Protein AF-A0A9D4TI44-F1 (afdb_monomer)

Sequence (136 aa):
MLCGQCKRQESLISKSTAKQRYSLSDAELAPLGSLRKANPHKKDWQAMHLYLESQVARVSHRKYGGAEGLVQHQQARLDSSMDSKIRRREKEKQQEQRESERLRRIRQRIGEGGEEAVQQAAATAAELSDVEVEEI

Foldseek 3Di:
DDDPVRVVPFDKDWPVCLCVQLVDDPVLCVVFDWDWDQDPVDNPDGTITIGGPVVSQVSSCVVQVHPVSSVVVVVVVVVVVVVVVVVVVVVVVVVVVVVVVVVVVVVVVVVVVVVVVVVVVVVVVVVVVVVVVPPD

Organism: Chlorella vulgaris (NCBI:txid3077)

pLDDT: mean 88.12, std 12.69, range [41.88, 97.5]

Radius of gyration: 36.1 Å; Cα contacts (8 Å, |Δi|>4): 86; chains: 1; bounding box: 74×20×105 Å

Mean predicted aligned error: 9.77 Å

InterPro domains:
  IPR000465 XPA/RAD14 [PTHR10142] (2-110)
  IPR009061 Putative DNA-binding domain superfamily [SSF46955] (9-77)
  IPR022656 XPA, C-terminal [PF05181] (11-56)
  IPR037129 XPA domain superfamily [G3DSA:3.90.530.10] (1-77)

Structure (mmCIF, N/CA/C/O backbone):
data_AF-A0A9D4TI44-F1
#
_entry.id   AF-A0A9D4TI44-F1
#
loop_
_atom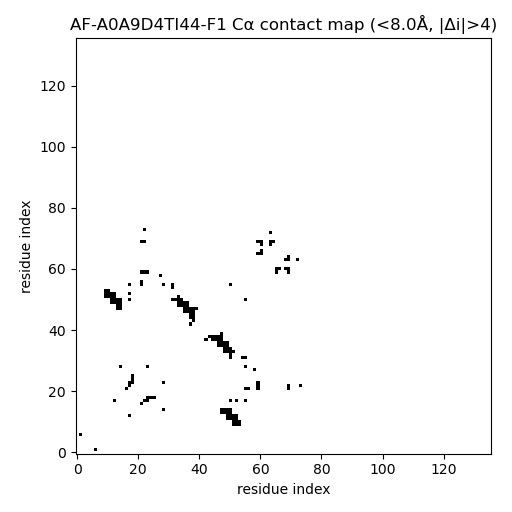_site.group_PDB
_atom_site.id
_atom_site.type_symbol
_atom_site.label_atom_id
_atom_site.label_alt_id
_atom_site.label_comp_id
_atom_site.label_asym_id
_atom_site.label_entity_id
_atom_site.label_seq_id
_atom_site.pdbx_PDB_ins_code
_atom_site.Cartn_x
_atom_site.Cartn_y
_atom_site.Cartn_z
_atom_site.occupancy
_atom_site.B_iso_or_equiv
_atom_site.auth_seq_id
_atom_site.auth_comp_id
_atom_site.auth_asym_id
_atom_site.auth_atom_id
_atom_site.pdbx_PDB_model_num
ATOM 1 N N . MET A 1 1 ? 19.914 -0.925 -27.336 1.00 59.56 1 MET A N 1
ATOM 2 C CA . MET A 1 1 ? 20.661 -0.801 -26.061 1.00 59.56 1 MET A CA 1
ATOM 3 C C . MET A 1 1 ? 20.834 0.674 -25.743 1.00 59.56 1 MET A C 1
ATOM 5 O O . MET A 1 1 ? 21.003 1.445 -26.675 1.00 59.56 1 MET A O 1
ATOM 9 N N . LEU A 1 2 ? 20.780 1.065 -24.467 1.00 68.19 2 LEU A N 1
ATOM 10 C CA . LEU A 1 2 ? 21.101 2.434 -24.049 1.00 68.19 2 LEU A CA 1
ATOM 11 C C . LEU A 1 2 ? 22.621 2.620 -23.981 1.00 68.19 2 LEU A C 1
ATOM 13 O O . LEU A 1 2 ? 23.335 1.719 -23.540 1.00 68.19 2 LEU A O 1
ATOM 17 N N . CYS A 1 3 ? 23.102 3.794 -24.382 1.00 85.75 3 CYS A N 1
ATOM 18 C CA . CYS A 1 3 ? 24.502 4.173 -24.230 1.00 85.75 3 CYS A CA 1
ATOM 19 C C . CYS A 1 3 ? 24.885 4.323 -22.741 1.00 85.75 3 CYS A C 1
ATOM 21 O O . CYS A 1 3 ? 24.021 4.554 -21.893 1.00 85.75 3 CYS A O 1
ATOM 23 N N . GLY A 1 4 ? 26.175 4.235 -22.394 1.00 78.38 4 GLY A N 1
ATOM 24 C CA . GLY A 1 4 ? 26.627 4.343 -20.995 1.00 78.38 4 GLY A CA 1
ATOM 25 C C . GLY A 1 4 ? 26.263 5.674 -20.321 1.00 78.38 4 GLY A C 1
ATOM 26 O O . GLY A 1 4 ? 25.971 5.705 -19.130 1.00 78.38 4 GLY A O 1
ATOM 27 N N . GLN A 1 5 ? 26.215 6.764 -21.087 1.00 82.62 5 GLN A N 1
ATOM 28 C CA . GLN A 1 5 ? 25.783 8.079 -20.609 1.00 82.62 5 GLN A CA 1
ATOM 29 C C . GLN A 1 5 ? 24.269 8.148 -20.390 1.00 82.62 5 GLN A C 1
ATOM 31 O O . GLN A 1 5 ? 23.822 8.599 -19.341 1.00 82.62 5 GLN A O 1
ATOM 36 N N . CYS A 1 6 ? 23.504 7.591 -21.325 1.00 75.94 6 CYS A N 1
ATOM 37 C CA . CYS A 1 6 ? 22.056 7.439 -21.262 1.00 75.94 6 CYS A CA 1
ATOM 38 C C . CYS A 1 6 ? 21.652 6.628 -20.017 1.00 75.94 6 CYS A C 1
ATOM 40 O O . CYS A 1 6 ? 20.771 7.011 -19.261 1.00 75.94 6 CYS A O 1
ATOM 42 N N . LYS A 1 7 ? 22.380 5.539 -19.733 1.00 74.31 7 LYS A N 1
ATOM 43 C CA . LYS A 1 7 ? 22.156 4.690 -18.555 1.00 74.31 7 LYS A CA 1
ATOM 44 C C . LYS A 1 7 ? 22.429 5.405 -17.225 1.00 74.31 7 LYS A C 1
ATOM 46 O O . LYS A 1 7 ? 21.858 5.013 -16.217 1.00 74.31 7 LYS A O 1
ATOM 51 N N . ARG A 1 8 ? 23.298 6.423 -17.205 1.00 77.44 8 ARG A N 1
ATOM 52 C CA . ARG A 1 8 ? 23.562 7.242 -16.006 1.00 77.44 8 ARG A CA 1
ATOM 53 C C . ARG A 1 8 ? 22.486 8.299 -15.752 1.00 77.44 8 ARG A C 1
ATOM 55 O O . ARG A 1 8 ? 22.372 8.749 -14.621 1.00 77.44 8 ARG A O 1
ATOM 62 N N . GLN A 1 9 ? 21.738 8.696 -16.781 1.00 80.56 9 GLN A N 1
ATOM 63 C CA . GLN A 1 9 ? 20.610 9.625 -16.649 1.00 80.56 9 GLN A CA 1
ATOM 64 C C . GLN A 1 9 ? 19.336 8.932 -16.154 1.00 80.56 9 GLN A C 1
ATOM 66 O O . GLN A 1 9 ? 18.435 9.594 -15.653 1.00 80.56 9 GLN A O 1
ATOM 71 N N . GLU A 1 10 ? 19.261 7.606 -16.270 1.00 83.56 10 GLU A N 1
ATOM 72 C CA . GLU A 1 10 ? 18.133 6.833 -15.763 1.00 83.56 10 GLU A CA 1
ATOM 73 C C . GLU A 1 10 ? 18.160 6.739 -14.232 1.00 83.56 10 GLU A C 1
ATOM 75 O O . GLU A 1 10 ? 19.117 6.245 -13.628 1.00 83.56 10 GLU A O 1
ATOM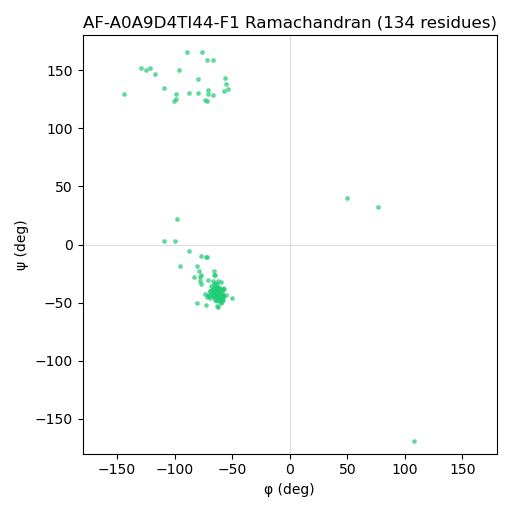 80 N N . SER A 1 11 ? 17.061 7.154 -13.608 1.00 91.69 11 SER A N 1
ATOM 81 C CA . SER A 1 11 ? 16.850 7.025 -12.170 1.00 91.69 11 SER A CA 1
ATOM 82 C C . SER A 1 11 ? 16.622 5.566 -11.770 1.00 91.69 11 SER A C 1
ATOM 84 O O . SER A 1 11 ? 15.815 4.840 -12.360 1.00 91.69 11 SER A O 1
ATOM 86 N N . LEU A 1 12 ? 17.322 5.138 -10.719 1.00 93.75 12 LEU A N 1
ATOM 87 C CA . LEU A 1 12 ? 17.109 3.848 -10.068 1.00 93.75 12 LEU A CA 1
ATOM 88 C C . LEU A 1 12 ? 16.246 4.038 -8.822 1.00 93.75 12 LEU A C 1
ATOM 90 O O . LEU A 1 12 ? 16.572 4.839 -7.948 1.00 93.75 12 LEU A O 1
ATOM 94 N N . ILE A 1 13 ? 15.186 3.246 -8.706 1.00 95.88 13 ILE A N 1
ATOM 95 C CA . ILE A 1 13 ? 14.284 3.246 -7.553 1.00 95.88 13 ILE A CA 1
ATOM 96 C C . ILE A 1 13 ? 14.318 1.896 -6.844 1.00 95.88 13 ILE A C 1
ATOM 98 O O . ILE A 1 13 ? 14.498 0.849 -7.464 1.00 95.88 13 ILE A O 1
ATOM 102 N N . SER A 1 14 ? 14.150 1.896 -5.524 1.00 96.31 14 SER A N 1
ATOM 103 C CA . SER A 1 14 ? 14.099 0.655 -4.750 1.00 96.31 14 SER A CA 1
ATOM 104 C C . SER A 1 14 ? 12.795 -0.112 -4.992 1.00 96.31 14 SER A C 1
ATOM 106 O O . SER A 1 14 ? 11.772 0.462 -5.375 1.00 96.31 14 SER A O 1
ATOM 108 N N . LYS A 1 15 ? 12.806 -1.420 -4.706 1.00 95.62 15 LYS A N 1
ATOM 109 C CA . LYS A 1 15 ? 11.608 -2.276 -4.754 1.00 95.62 15 LYS A CA 1
ATOM 110 C C . LYS A 1 15 ? 10.430 -1.676 -3.982 1.00 95.62 15 LYS A C 1
ATOM 112 O O . LYS A 1 15 ? 9.313 -1.659 -4.486 1.00 95.62 15 LYS A O 1
ATOM 117 N N . SER A 1 16 ? 10.667 -1.181 -2.766 1.00 95.25 16 SER A N 1
ATOM 118 C CA . SER A 1 16 ? 9.620 -0.580 -1.931 1.00 95.25 16 SER A CA 1
ATOM 119 C C . SER A 1 16 ? 9.042 0.682 -2.571 1.00 95.25 16 SER A C 1
ATOM 121 O O . SER A 1 16 ? 7.821 0.806 -2.661 1.00 95.25 16 SER A O 1
ATOM 123 N N . THR A 1 17 ? 9.899 1.562 -3.095 1.00 95.94 17 THR A N 1
ATOM 124 C CA . THR A 1 17 ? 9.474 2.771 -3.810 1.00 95.94 17 THR A CA 1
ATOM 125 C C . THR A 1 17 ? 8.658 2.429 -5.055 1.00 95.94 17 THR A C 1
ATOM 127 O O . THR A 1 17 ? 7.619 3.046 -5.280 1.00 95.94 17 THR A O 1
ATOM 130 N N . ALA A 1 18 ? 9.065 1.417 -5.826 1.00 96.44 18 ALA A N 1
ATOM 131 C CA . ALA A 1 18 ? 8.318 0.958 -6.996 1.00 96.44 18 ALA A CA 1
ATOM 132 C C . ALA A 1 18 ? 6.906 0.476 -6.620 1.00 96.44 18 ALA A C 1
ATOM 134 O O . ALA A 1 18 ? 5.922 0.898 -7.225 1.00 96.44 18 ALA A O 1
ATOM 135 N N . LYS A 1 19 ? 6.779 -0.343 -5.570 1.00 95.56 19 LYS A N 1
ATOM 136 C CA . LYS A 1 19 ? 5.473 -0.821 -5.083 1.00 95.56 19 LYS A CA 1
ATOM 137 C C . LYS A 1 19 ? 4.581 0.320 -4.603 1.00 95.56 19 LYS A C 1
ATOM 139 O O . LYS A 1 19 ? 3.389 0.320 -4.888 1.00 95.56 19 LYS A O 1
ATOM 144 N N . GLN A 1 20 ? 5.148 1.287 -3.883 1.00 94.44 20 GLN A N 1
ATOM 145 C CA . GLN A 1 20 ? 4.385 2.396 -3.317 1.00 94.44 20 GLN A CA 1
ATOM 146 C C . GLN A 1 20 ? 3.939 3.397 -4.389 1.00 94.44 20 GLN A C 1
ATOM 148 O O . GLN A 1 20 ? 2.753 3.703 -4.465 1.00 94.44 20 GLN A O 1
ATOM 153 N N . ARG A 1 21 ? 4.865 3.886 -5.226 1.00 94.94 21 ARG A N 1
ATOM 154 C CA . ARG A 1 21 ? 4.583 4.939 -6.218 1.00 94.94 21 ARG A CA 1
ATOM 155 C C . ARG A 1 21 ? 3.845 4.434 -7.448 1.00 94.94 21 ARG A C 1
ATOM 157 O O . ARG A 1 21 ? 3.038 5.165 -8.002 1.00 94.94 21 ARG A O 1
ATOM 164 N N . TYR A 1 22 ? 4.111 3.201 -7.871 1.00 95.81 22 TYR A N 1
ATOM 165 C CA . TYR A 1 22 ? 3.550 2.643 -9.103 1.00 95.81 22 TYR A CA 1
ATOM 166 C C . TYR A 1 22 ? 2.502 1.558 -8.857 1.00 95.81 22 TYR A C 1
ATOM 168 O O . TYR A 1 22 ? 1.992 0.979 -9.817 1.00 95.81 22 TYR A O 1
ATOM 176 N N . SER A 1 23 ? 2.163 1.283 -7.590 1.00 95.00 23 SER A N 1
ATOM 177 C CA . SER A 1 23 ? 1.164 0.280 -7.193 1.00 95.00 23 SER A CA 1
ATOM 178 C C . SER A 1 23 ? 1.379 -1.083 -7.877 1.00 95.00 23 SER A C 1
ATOM 180 O O . SER A 1 23 ? 0.427 -1.722 -8.324 1.00 95.00 23 SER A O 1
ATOM 182 N N . LEU A 1 24 ? 2.635 -1.519 -8.004 1.00 95.19 24 LEU A N 1
ATOM 183 C CA . LEU A 1 24 ? 2.993 -2.807 -8.606 1.00 95.19 24 LEU A CA 1
ATOM 184 C C . LEU A 1 24 ? 3.195 -3.892 -7.544 1.00 95.19 24 LEU A C 1
ATOM 186 O O . LEU A 1 24 ? 3.619 -3.621 -6.419 1.00 95.19 24 LEU A O 1
ATOM 190 N N . SER A 1 25 ? 2.907 -5.133 -7.922 1.00 95.38 25 SER A N 1
ATOM 191 C CA . SER A 1 25 ? 3.164 -6.331 -7.124 1.00 95.38 25 SER A CA 1
ATOM 192 C C . SER A 1 25 ? 4.561 -6.903 -7.382 1.00 95.38 25 SER A C 1
ATOM 194 O O . SER A 1 25 ? 5.232 -6.575 -8.361 1.00 95.38 25 SER A O 1
ATOM 196 N N . ASP A 1 26 ? 5.007 -7.804 -6.506 1.00 94.06 26 ASP A N 1
ATOM 197 C CA . ASP A 1 26 ? 6.318 -8.446 -6.649 1.00 94.06 26 ASP A CA 1
ATOM 198 C C . ASP A 1 26 ? 6.399 -9.332 -7.899 1.00 94.06 26 ASP A C 1
ATOM 200 O O . ASP A 1 26 ? 7.454 -9.389 -8.523 1.00 94.06 26 ASP A O 1
ATOM 204 N N . ALA A 1 27 ? 5.290 -9.966 -8.295 1.00 94.62 27 ALA A N 1
ATOM 205 C CA . ALA A 1 27 ? 5.212 -10.784 -9.506 1.00 94.62 27 ALA A CA 1
ATOM 206 C C . ALA A 1 27 ? 5.380 -9.945 -10.783 1.00 94.62 27 ALA A C 1
ATOM 208 O O . ALA A 1 27 ? 5.987 -10.401 -11.745 1.00 94.62 27 ALA A O 1
ATOM 209 N N . GLU A 1 28 ? 4.900 -8.700 -10.775 1.00 94.25 28 GLU A N 1
ATOM 210 C CA . GLU A 1 28 ? 5.038 -7.766 -11.901 1.00 94.25 28 GLU A CA 1
ATOM 211 C C . GLU A 1 28 ? 6.436 -7.138 -11.967 1.00 94.25 28 GLU A C 1
ATOM 213 O O . GLU A 1 28 ? 6.911 -6.787 -13.046 1.00 94.25 28 GLU A O 1
ATOM 218 N N . LEU A 1 29 ? 7.115 -7.016 -10.821 1.00 94.75 29 LEU A N 1
ATOM 219 C CA . LEU A 1 29 ? 8.494 -6.530 -10.737 1.00 94.75 29 LEU A CA 1
ATOM 220 C C . LEU A 1 29 ? 9.532 -7.626 -11.014 1.00 94.75 29 LEU A C 1
ATOM 222 O O . LEU A 1 29 ? 10.624 -7.310 -11.471 1.00 94.75 29 LEU A O 1
ATOM 226 N N . ALA A 1 30 ? 9.227 -8.896 -10.746 1.00 91.94 30 ALA A N 1
ATOM 227 C CA . ALA A 1 30 ? 10.132 -10.025 -10.969 1.00 91.94 30 ALA A CA 1
ATOM 228 C C . ALA A 1 30 ? 10.681 -10.150 -12.409 1.00 91.94 30 ALA A C 1
ATOM 230 O O . ALA A 1 30 ? 11.884 -10.377 -12.542 1.00 91.94 30 ALA A O 1
ATOM 231 N N . PRO A 1 31 ? 9.881 -9.978 -13.485 1.00 94.19 31 PRO A N 1
ATOM 232 C CA . PRO A 1 31 ? 10.400 -10.022 -14.853 1.00 94.19 31 PRO A CA 1
ATOM 233 C C . PRO A 1 31 ? 11.226 -8.782 -15.225 1.00 94.19 31 PRO A C 1
ATOM 235 O O . PRO A 1 31 ? 11.878 -8.773 -16.270 1.00 94.19 31 PRO A O 1
ATOM 238 N N . LEU A 1 32 ? 11.214 -7.725 -14.404 1.00 91.12 32 LEU A N 1
ATOM 239 C CA . LEU A 1 32 ? 12.080 -6.570 -14.609 1.00 91.12 32 LEU A CA 1
ATOM 240 C C . LEU A 1 32 ? 13.486 -6.889 -14.098 1.00 91.12 32 LEU A C 1
ATOM 242 O O . LEU A 1 32 ? 13.678 -7.331 -12.964 1.00 91.12 32 LEU A O 1
ATOM 246 N N . GLY A 1 33 ? 14.492 -6.616 -14.928 1.00 90.75 33 GLY A N 1
ATOM 247 C CA . GLY A 1 33 ? 15.885 -6.705 -14.502 1.00 90.75 33 GLY A CA 1
ATOM 248 C C . GLY A 1 33 ? 16.135 -5.795 -13.297 1.00 90.75 33 GLY A C 1
ATOM 249 O O . GLY A 1 33 ? 15.751 -4.625 -13.308 1.00 90.75 33 GLY A O 1
ATOM 250 N N . SER A 1 34 ? 16.783 -6.329 -12.260 1.00 92.94 34 SER A N 1
ATOM 251 C CA . SER A 1 34 ? 17.089 -5.587 -11.034 1.00 92.94 34 SER A CA 1
ATOM 252 C C . SER A 1 34 ? 18.577 -5.616 -10.706 1.00 92.94 34 SER A C 1
ATOM 254 O O . SER A 1 34 ? 19.288 -6.573 -11.014 1.00 92.94 34 SER A O 1
ATOM 256 N N . LEU A 1 35 ? 19.049 -4.552 -10.062 1.00 93.25 35 LEU A N 1
ATOM 257 C CA . LEU A 1 35 ? 20.388 -4.470 -9.498 1.00 93.25 35 LEU A CA 1
ATOM 258 C C . LEU A 1 35 ? 20.314 -4.731 -7.993 1.00 93.25 35 LEU A C 1
ATOM 260 O O . LEU A 1 35 ? 19.623 -4.019 -7.264 1.00 93.25 35 LEU A O 1
ATOM 264 N N . ARG A 1 36 ? 21.060 -5.731 -7.521 1.00 94.38 36 ARG A N 1
ATOM 265 C CA . ARG A 1 36 ? 21.203 -6.021 -6.092 1.00 94.38 36 ARG A CA 1
ATOM 266 C C . ARG A 1 36 ? 22.339 -5.205 -5.482 1.00 94.38 36 ARG A C 1
ATOM 268 O O . ARG A 1 36 ? 23.453 -5.190 -6.000 1.00 94.38 36 ARG A O 1
ATOM 275 N N . LYS A 1 37 ? 22.059 -4.549 -4.358 1.00 93.81 37 LYS A N 1
ATOM 276 C CA . LYS A 1 37 ? 23.026 -3.816 -3.528 1.00 93.81 37 LYS A CA 1
ATOM 277 C C . LYS A 1 37 ? 22.884 -4.259 -2.072 1.00 93.81 37 LYS A C 1
ATOM 279 O O . LYS A 1 37 ? 21.795 -4.645 -1.651 1.00 93.81 37 LYS A O 1
ATOM 284 N N . ALA A 1 38 ? 23.965 -4.185 -1.297 1.00 95.75 38 ALA A N 1
ATOM 285 C CA . ALA A 1 38 ? 23.875 -4.353 0.153 1.00 95.75 38 ALA A CA 1
ATOM 286 C C . ALA A 1 38 ? 22.876 -3.337 0.727 1.00 95.75 38 ALA A C 1
ATOM 288 O O . ALA A 1 38 ? 22.771 -2.212 0.228 1.00 95.75 38 ALA A O 1
ATOM 289 N N . ASN A 1 39 ? 22.112 -3.746 1.735 1.00 94.38 39 ASN A N 1
ATOM 290 C CA . ASN A 1 39 ? 21.138 -2.858 2.348 1.00 94.38 39 ASN A CA 1
ATOM 291 C C . ASN A 1 39 ? 21.876 -1.709 3.069 1.00 94.38 39 ASN A C 1
ATOM 293 O O . ASN A 1 39 ? 22.793 -1.982 3.847 1.00 94.38 39 ASN A O 1
ATOM 297 N N . PRO A 1 40 ? 21.514 -0.437 2.807 1.00 94.12 40 PRO A N 1
ATOM 298 C CA . PRO A 1 40 ? 22.230 0.716 3.354 1.00 94.12 40 PRO A CA 1
ATOM 299 C C . PRO A 1 40 ? 22.125 0.833 4.879 1.00 94.12 40 PRO A C 1
ATOM 301 O O . PRO A 1 40 ? 22.986 1.457 5.488 1.00 94.12 40 PRO A O 1
ATOM 304 N N . HIS A 1 41 ? 21.103 0.237 5.503 1.00 92.06 41 HIS A N 1
ATOM 305 C CA . HIS A 1 41 ? 20.944 0.278 6.956 1.00 92.06 41 HIS A CA 1
ATOM 306 C C . HIS A 1 41 ? 21.821 -0.757 7.665 1.00 92.06 41 HIS A C 1
ATOM 308 O O . HIS A 1 41 ? 22.543 -0.410 8.595 1.00 92.06 41 HIS A O 1
ATOM 314 N N . LYS A 1 42 ? 21.769 -2.026 7.237 1.00 95.00 42 LYS A N 1
ATOM 315 C CA . LYS A 1 42 ? 22.613 -3.107 7.771 1.00 95.00 42 LYS A CA 1
ATOM 316 C C . LYS A 1 42 ? 22.997 -4.071 6.658 1.00 95.00 42 LYS A C 1
ATOM 318 O O . LYS A 1 42 ? 22.123 -4.572 5.959 1.00 95.00 42 LYS A O 1
ATOM 323 N N . LYS A 1 43 ? 24.289 -4.380 6.528 1.00 92.38 43 LYS A N 1
ATOM 324 C CA . LYS A 1 43 ? 24.800 -5.263 5.463 1.00 92.38 43 LYS A CA 1
ATOM 325 C C . LYS A 1 43 ? 24.245 -6.689 5.541 1.00 92.38 43 LYS A C 1
ATOM 327 O O . LYS A 1 43 ? 24.037 -7.288 4.493 1.00 92.38 43 LYS A O 1
ATOM 332 N N . ASP A 1 44 ? 23.953 -7.173 6.747 1.00 94.94 44 ASP A N 1
ATOM 333 C CA . ASP A 1 44 ? 23.436 -8.530 6.990 1.00 94.94 44 ASP A CA 1
ATOM 334 C C . ASP A 1 44 ? 21.945 -8.682 6.652 1.00 94.94 44 ASP A C 1
ATOM 336 O O . ASP A 1 44 ? 21.401 -9.785 6.651 1.00 94.94 44 ASP A O 1
ATOM 340 N N . TRP A 1 45 ? 21.245 -7.576 6.381 1.00 94.50 45 TRP A N 1
ATOM 341 C CA . TRP A 1 45 ? 19.852 -7.627 5.951 1.00 94.50 45 TRP A CA 1
ATOM 342 C C . TRP A 1 45 ? 19.730 -8.045 4.489 1.00 94.50 45 TRP A C 1
ATOM 344 O O . TRP A 1 45 ? 20.679 -7.997 3.707 1.00 94.50 45 TRP A O 1
ATOM 354 N N . GLN A 1 46 ? 18.509 -8.409 4.092 1.00 93.62 46 GLN A N 1
ATOM 355 C CA . GLN A 1 46 ? 18.218 -8.727 2.700 1.00 93.62 46 GLN A CA 1
ATOM 356 C C . GLN A 1 46 ? 18.653 -7.592 1.768 1.00 93.62 46 GLN A C 1
ATOM 358 O O . GLN A 1 46 ? 18.362 -6.415 2.009 1.00 93.62 46 GLN A O 1
ATOM 363 N N . ALA A 1 47 ? 19.330 -7.976 0.684 1.00 94.81 47 ALA A N 1
ATOM 364 C CA . ALA A 1 47 ? 19.849 -7.051 -0.310 1.00 94.81 47 ALA A CA 1
ATOM 365 C C . ALA A 1 47 ? 18.743 -6.150 -0.882 1.00 94.81 47 ALA A C 1
ATOM 367 O O . ALA A 1 47 ? 17.639 -6.593 -1.224 1.00 94.81 47 ALA A O 1
ATOM 368 N N . MET A 1 48 ? 19.073 -4.873 -1.040 1.00 95.25 48 MET A N 1
ATOM 369 C CA . MET A 1 48 ? 18.218 -3.902 -1.699 1.00 95.25 48 MET A CA 1
ATOM 370 C C . MET A 1 48 ? 18.175 -4.203 -3.197 1.00 95.25 48 MET A C 1
ATOM 372 O O . MET A 1 48 ? 19.213 -4.342 -3.845 1.00 95.25 48 MET A O 1
ATOM 376 N N . HIS A 1 49 ? 16.965 -4.276 -3.745 1.00 95.44 49 HIS A N 1
ATOM 377 C CA . HIS A 1 49 ? 16.744 -4.412 -5.181 1.00 95.44 49 HIS A CA 1
ATOM 378 C C . HIS A 1 49 ? 16.416 -3.038 -5.759 1.00 95.44 49 HIS A C 1
ATOM 380 O O . HIS A 1 49 ? 15.500 -2.366 -5.273 1.00 95.44 49 HIS A O 1
ATOM 386 N N . LEU A 1 50 ? 17.178 -2.637 -6.771 1.00 95.44 50 LEU A N 1
ATOM 387 C CA . LEU A 1 50 ? 17.015 -1.395 -7.514 1.00 95.44 50 LEU A CA 1
ATOM 388 C C . LEU A 1 50 ? 16.506 -1.702 -8.923 1.00 95.44 50 LEU A C 1
ATOM 390 O O . LEU A 1 50 ? 17.027 -2.594 -9.592 1.00 95.44 50 LEU A O 1
ATOM 394 N N . TYR A 1 51 ? 15.516 -0.942 -9.366 1.00 95.25 51 TYR A N 1
ATOM 395 C CA . TYR A 1 51 ? 14.866 -1.057 -10.666 1.00 95.25 51 TYR A CA 1
ATOM 396 C C . TYR A 1 51 ? 14.996 0.258 -11.430 1.00 95.25 51 TYR A C 1
ATOM 398 O O . TYR A 1 51 ? 15.067 1.323 -10.820 1.00 95.25 51 TYR A O 1
ATOM 406 N N . LEU A 1 52 ? 14.998 0.187 -12.760 1.00 94.06 52 LEU A N 1
ATOM 407 C CA . LEU A 1 52 ? 14.940 1.373 -13.615 1.00 94.06 52 LEU A CA 1
ATOM 408 C C . LEU A 1 52 ? 13.538 1.983 -13.558 1.00 94.06 52 LEU A C 1
ATOM 410 O O . LEU A 1 52 ? 12.556 1.309 -13.878 1.00 94.06 52 LEU A O 1
ATOM 414 N N . GLU A 1 53 ? 13.445 3.256 -13.183 1.00 94.62 53 GLU A N 1
ATOM 415 C CA . GLU A 1 53 ? 12.166 3.952 -13.016 1.00 94.62 53 GLU A CA 1
ATOM 416 C C . GLU A 1 53 ? 11.344 3.965 -14.311 1.00 94.62 53 GLU A C 1
ATOM 418 O O . GLU A 1 53 ? 10.154 3.658 -14.286 1.00 94.62 53 GLU A O 1
ATOM 423 N N . SER A 1 54 ? 11.984 4.186 -15.463 1.00 93.31 54 SER A N 1
ATOM 424 C CA . SER A 1 54 ? 11.335 4.159 -16.781 1.00 93.31 54 SER A CA 1
ATOM 425 C C . SER A 1 54 ? 10.673 2.812 -17.106 1.00 93.31 54 SER A C 1
ATOM 427 O O . SER A 1 54 ? 9.568 2.764 -17.654 1.00 93.31 54 SER A O 1
ATOM 429 N N . GLN A 1 55 ? 11.310 1.695 -16.738 1.00 94.12 55 GLN A N 1
ATOM 430 C CA . GLN A 1 55 ? 10.753 0.356 -16.945 1.00 94.12 55 GLN A CA 1
ATOM 431 C C . GLN A 1 55 ? 9.548 0.105 -16.037 1.00 94.12 55 GLN A C 1
ATOM 433 O O . GLN A 1 55 ? 8.529 -0.408 -16.503 1.00 94.12 55 GLN A O 1
ATOM 438 N N . VAL A 1 56 ? 9.657 0.496 -14.766 1.00 96.12 56 VAL A N 1
ATOM 439 C CA . VAL A 1 56 ? 8.583 0.373 -13.773 1.00 96.12 56 VAL A CA 1
ATOM 440 C C . VAL A 1 56 ? 7.376 1.219 -14.185 1.00 96.12 56 VAL A C 1
ATOM 442 O O . VAL A 1 56 ? 6.257 0.705 -14.232 1.00 96.12 56 VAL A O 1
ATOM 445 N N . ALA A 1 57 ? 7.603 2.479 -14.565 1.00 94.94 57 ALA A N 1
ATOM 446 C CA . ALA A 1 57 ? 6.565 3.392 -15.032 1.00 94.94 57 ALA A CA 1
ATOM 447 C C . ALA A 1 57 ? 5.824 2.826 -16.245 1.00 94.94 57 ALA A C 1
ATOM 449 O O . ALA A 1 57 ? 4.597 2.816 -16.273 1.00 94.94 57 ALA A O 1
ATOM 450 N N . ARG A 1 58 ? 6.547 2.260 -17.217 1.00 95.06 58 ARG A N 1
ATOM 451 C CA . ARG A 1 58 ? 5.939 1.641 -18.401 1.00 95.06 58 ARG A CA 1
ATOM 452 C C . ARG A 1 58 ? 5.023 0.464 -18.056 1.00 95.06 58 ARG A C 1
ATOM 454 O O . ARG A 1 58 ? 3.948 0.350 -18.642 1.00 95.06 58 ARG A O 1
ATOM 461 N N . VAL A 1 59 ? 5.429 -0.415 -17.137 1.00 96.00 59 VAL A N 1
ATOM 462 C CA . VAL A 1 59 ? 4.586 -1.546 -16.698 1.00 96.00 59 VAL A CA 1
ATOM 463 C C . VAL A 1 59 ? 3.353 -1.041 -15.953 1.00 96.00 59 VAL A C 1
ATOM 465 O O . VAL A 1 59 ? 2.243 -1.494 -16.221 1.00 96.00 59 VAL A O 1
ATOM 468 N N . SER A 1 60 ? 3.531 -0.058 -15.073 1.00 96.44 60 SER A N 1
ATOM 469 C CA . SER A 1 60 ? 2.436 0.556 -14.321 1.00 96.44 60 SER A CA 1
ATOM 470 C C . SER A 1 60 ? 1.423 1.251 -15.227 1.00 96.44 60 SER A C 1
ATOM 472 O O . SER A 1 60 ? 0.231 0.971 -15.147 1.00 96.44 60 SER A O 1
ATOM 474 N N . HIS A 1 61 ? 1.883 2.069 -16.172 1.00 95.88 61 HIS A N 1
ATOM 475 C CA . HIS A 1 61 ? 1.011 2.731 -17.138 1.00 95.88 61 HIS A CA 1
ATOM 476 C C . HIS A 1 61 ? 0.269 1.727 -18.021 1.00 95.88 61 HIS A C 1
ATOM 478 O O . HIS A 1 61 ? -0.903 1.932 -18.311 1.00 95.88 61 HIS A O 1
ATOM 484 N N . ARG A 1 62 ? 0.901 0.612 -18.409 1.00 95.50 62 ARG A N 1
ATOM 485 C CA . ARG A 1 62 ? 0.207 -0.452 -19.149 1.00 95.50 62 ARG A CA 1
ATOM 486 C C . ARG A 1 62 ? -0.922 -1.079 -18.327 1.00 95.50 62 ARG A C 1
ATOM 488 O O . ARG A 1 62 ? -1.960 -1.399 -18.889 1.00 95.50 62 ARG A O 1
ATOM 495 N N . LYS A 1 63 ? -0.719 -1.254 -17.021 1.00 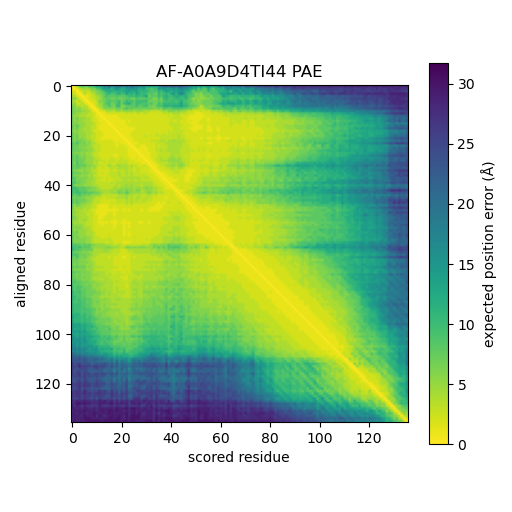95.12 63 LYS A N 1
ATOM 496 C CA . LYS A 1 63 ? -1.711 -1.839 -16.112 1.00 95.12 63 LYS A CA 1
ATOM 497 C C . LYS A 1 63 ? -2.887 -0.904 -15.842 1.00 95.12 63 LYS A C 1
ATOM 499 O O . LYS A 1 63 ? -4.026 -1.351 -15.847 1.00 95.12 63 LYS A O 1
ATOM 504 N N . TYR A 1 64 ? -2.601 0.369 -15.581 1.00 95.00 64 TYR A N 1
ATOM 505 C CA . TYR A 1 64 ? -3.601 1.336 -15.126 1.00 95.00 64 TYR A CA 1
ATOM 506 C C . TYR A 1 64 ? -4.131 2.252 -16.236 1.00 95.00 64 TYR A C 1
ATOM 508 O O . TYR A 1 64 ? -4.934 3.127 -15.952 1.00 95.00 64 TYR A O 1
ATOM 516 N N . GLY A 1 65 ? -3.711 2.075 -17.493 1.00 93.50 65 GLY A N 1
ATOM 517 C CA . GLY A 1 65 ? -4.178 2.913 -18.605 1.00 93.50 65 GLY A CA 1
ATOM 518 C C . GLY A 1 65 ? -3.528 4.299 -18.648 1.00 93.50 65 GLY A C 1
ATOM 519 O O . GLY A 1 65 ? -4.153 5.267 -19.060 1.00 93.50 65 GLY A O 1
ATOM 520 N N . GLY A 1 66 ? -2.269 4.405 -18.218 1.00 94.12 66 GLY A N 1
ATOM 521 C CA . GLY A 1 66 ? -1.495 5.646 -18.216 1.00 94.12 66 GLY A CA 1
ATOM 522 C C . GLY A 1 66 ? -1.274 6.239 -16.826 1.00 94.12 66 GLY A C 1
ATOM 523 O O . GLY A 1 66 ? -1.501 5.591 -15.803 1.00 94.12 66 GLY A O 1
ATOM 524 N N . ALA A 1 67 ? -0.780 7.477 -16.802 1.00 93.12 67 ALA A N 1
ATOM 525 C CA . ALA A 1 67 ? -0.495 8.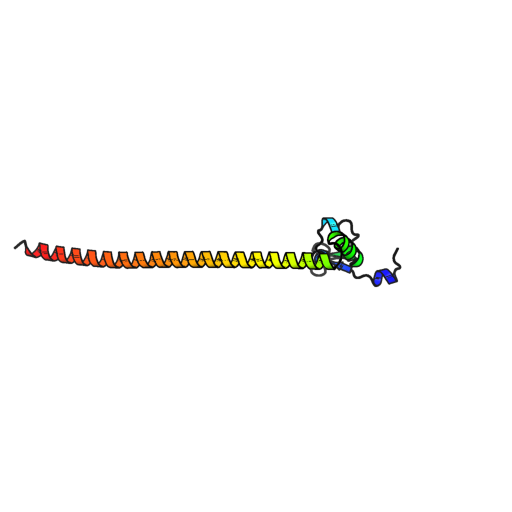198 -15.564 1.00 93.12 67 ALA A CA 1
ATOM 526 C C . ALA A 1 67 ? -1.785 8.585 -14.822 1.00 93.12 67 ALA A C 1
ATOM 528 O O . ALA A 1 67 ? -1.861 8.439 -13.604 1.00 93.12 67 ALA A O 1
ATOM 529 N N . GLU A 1 68 ? -2.819 9.012 -15.551 1.00 94.69 68 GLU A N 1
ATOM 530 C CA . GLU A 1 68 ? -4.101 9.416 -14.962 1.00 94.69 68 GLU A CA 1
ATOM 531 C C . GLU A 1 68 ? -4.799 8.255 -14.254 1.00 94.69 68 GLU A C 1
ATOM 533 O O . GLU A 1 68 ? -5.206 8.389 -13.101 1.00 94.69 68 GLU A O 1
ATOM 538 N N . GLY A 1 69 ? -4.869 7.083 -14.890 1.00 95.50 69 GLY A N 1
ATOM 539 C CA . GLY A 1 69 ? -5.488 5.915 -14.268 1.00 95.50 69 GLY A CA 1
ATOM 540 C C . GLY A 1 69 ? -4.712 5.403 -13.051 1.00 95.50 69 GLY A C 1
ATOM 541 O O . GLY A 1 69 ? -5.316 4.956 -12.075 1.00 95.50 69 GLY A O 1
ATOM 542 N N . LEU A 1 70 ? -3.380 5.547 -13.035 1.00 94.94 70 LEU A N 1
ATOM 543 C CA . LEU A 1 70 ? -2.581 5.261 -11.840 1.00 94.94 70 LEU A CA 1
ATOM 544 C C . LEU A 1 70 ? -2.943 6.207 -10.684 1.00 94.94 70 LEU A C 1
ATOM 546 O O . LEU A 1 70 ? -3.076 5.748 -9.547 1.00 94.94 70 LEU A O 1
ATOM 550 N N . VAL A 1 71 ? -3.110 7.503 -10.960 1.00 94.88 71 VAL A N 1
ATOM 551 C CA . VAL A 1 71 ? -3.519 8.495 -9.952 1.00 94.88 71 VAL A CA 1
ATOM 552 C C . VAL A 1 71 ? -4.919 8.181 -9.423 1.00 94.88 71 VAL A C 1
ATOM 554 O O . VAL A 1 71 ? -5.099 8.115 -8.208 1.00 94.88 71 VAL A O 1
ATOM 557 N N . GLN A 1 72 ? -5.884 7.895 -10.301 1.00 95.62 72 GLN A N 1
ATOM 558 C CA . GLN A 1 72 ? -7.246 7.516 -9.900 1.00 95.62 72 GLN A CA 1
ATOM 559 C C . GLN A 1 72 ? -7.256 6.264 -9.014 1.00 95.62 72 GLN A C 1
ATOM 561 O O . GLN A 1 72 ? -7.903 6.241 -7.969 1.00 95.62 72 GLN A O 1
ATOM 566 N N . HIS A 1 73 ? -6.484 5.236 -9.380 1.00 94.31 73 HIS A N 1
ATOM 567 C CA . HIS A 1 73 ? -6.359 4.025 -8.574 1.00 94.31 73 HIS A CA 1
ATOM 568 C C . HIS A 1 73 ? -5.742 4.305 -7.194 1.00 94.31 73 HIS A C 1
ATOM 570 O O . HIS A 1 73 ? -6.184 3.751 -6.185 1.00 94.31 73 HIS A O 1
ATOM 576 N N . GLN A 1 74 ? -4.725 5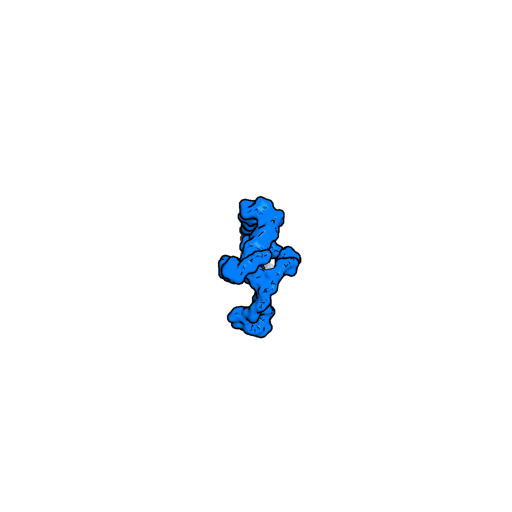.169 -7.118 1.00 93.50 74 GLN A N 1
ATOM 577 C CA . GLN A 1 74 ? -4.141 5.558 -5.833 1.00 93.50 74 GLN A CA 1
ATOM 578 C C . GLN A 1 74 ? -5.135 6.319 -4.963 1.00 93.50 74 GLN A C 1
ATOM 580 O O . GLN A 1 74 ? -5.244 6.008 -3.776 1.00 93.50 74 GLN A O 1
ATOM 585 N N . GLN A 1 75 ? -5.891 7.244 -5.552 1.00 94.69 75 GLN A N 1
ATOM 586 C CA . GLN A 1 75 ? -6.925 7.989 -4.847 1.00 94.69 75 GLN A CA 1
ATOM 587 C C . GLN A 1 75 ? -7.996 7.046 -4.286 1.00 94.69 75 GLN A C 1
ATOM 589 O O . GLN A 1 75 ? -8.233 7.039 -3.082 1.00 94.69 75 GLN A O 1
ATOM 594 N N . ALA A 1 76 ? -8.524 6.135 -5.109 1.00 94.75 76 ALA A N 1
ATOM 595 C CA . ALA A 1 76 ? -9.509 5.145 -4.673 1.00 94.75 76 ALA A CA 1
ATOM 596 C C . ALA A 1 76 ? -8.998 4.260 -3.517 1.00 94.75 76 ALA A C 1
ATOM 598 O O . ALA A 1 76 ? -9.746 3.926 -2.591 1.00 94.75 76 ALA A O 1
ATOM 599 N N . ARG A 1 77 ? -7.706 3.894 -3.526 1.00 93.38 77 ARG A N 1
ATOM 600 C CA . ARG A 1 77 ? -7.077 3.157 -2.416 1.00 93.38 77 ARG A CA 1
ATOM 601 C C . ARG A 1 77 ? -6.985 3.985 -1.137 1.00 93.38 77 ARG A C 1
ATOM 603 O O . ARG A 1 77 ? -7.189 3.431 -0.054 1.00 93.38 77 ARG A O 1
ATOM 610 N N . LEU A 1 78 ? -6.646 5.268 -1.243 1.00 94.12 78 LEU A N 1
ATOM 611 C CA . LEU A 1 78 ? -6.601 6.173 -0.094 1.00 94.12 78 LEU A CA 1
ATOM 612 C C . LEU A 1 78 ? -7.998 6.350 0.498 1.00 94.12 78 LEU A C 1
ATOM 614 O O . LEU A 1 78 ? -8.163 6.142 1.699 1.00 94.12 78 LEU A O 1
ATOM 618 N N . ASP A 1 79 ? -8.996 6.608 -0.341 1.00 95.81 79 ASP A N 1
ATOM 619 C CA . ASP A 1 79 ? -10.383 6.805 0.082 1.00 95.81 79 ASP A CA 1
ATOM 620 C C . ASP A 1 79 ? -10.928 5.555 0.786 1.00 95.81 79 ASP A C 1
ATOM 622 O O . ASP A 1 79 ? -11.443 5.640 1.900 1.00 95.81 79 ASP A O 1
ATOM 626 N N . SER A 1 80 ? -10.688 4.366 0.223 1.00 94.69 80 SER A N 1
ATOM 627 C CA . SER A 1 80 ? -11.086 3.088 0.839 1.00 94.69 80 SER A CA 1
ATOM 628 C C . SER A 1 80 ? -10.402 2.842 2.192 1.00 94.69 80 SER A C 1
ATOM 630 O O . SER A 1 80 ? -11.005 2.311 3.131 1.00 94.69 80 SER A O 1
ATOM 632 N N . SER A 1 81 ? -9.127 3.228 2.316 1.00 94.56 81 SER A N 1
ATOM 633 C CA . SER A 1 81 ? -8.380 3.131 3.576 1.00 94.56 81 SER A CA 1
ATOM 634 C C . SER A 1 81 ? -8.935 4.090 4.629 1.00 94.56 81 SER A C 1
ATOM 636 O O . SER A 1 81 ? -9.026 3.732 5.806 1.00 94.56 81 SER A O 1
ATOM 638 N N . MET A 1 82 ? -9.315 5.300 4.216 1.00 95.75 82 MET A N 1
ATOM 639 C CA . MET A 1 82 ? -9.907 6.303 5.095 1.00 95.75 82 MET A CA 1
ATOM 640 C C . MET A 1 82 ? -11.306 5.896 5.554 1.00 95.75 82 MET A C 1
ATOM 642 O O . MET A 1 82 ? -11.556 5.912 6.757 1.00 95.75 82 MET A O 1
ATOM 646 N N . ASP A 1 83 ? -12.163 5.426 4.650 1.00 95.88 83 ASP A N 1
ATOM 647 C CA . ASP A 1 83 ? -13.499 4.920 4.981 1.00 95.88 83 ASP A CA 1
ATOM 648 C C . ASP A 1 83 ? -13.423 3.753 5.980 1.00 95.88 83 ASP A C 1
ATOM 650 O O . ASP A 1 83 ? -14.065 3.761 7.029 1.00 95.88 83 ASP A O 1
ATOM 654 N N . SER A 1 84 ? -12.513 2.800 5.752 1.00 95.38 84 SER A N 1
ATOM 655 C CA . SER A 1 84 ? -12.286 1.688 6.687 1.00 95.38 84 SER A CA 1
ATOM 656 C C . SER A 1 84 ? -11.879 2.164 8.090 1.00 95.38 84 SER A C 1
ATOM 658 O O . SER A 1 84 ? -12.327 1.604 9.094 1.00 95.38 84 SER A O 1
ATOM 660 N N . LYS A 1 85 ? -11.046 3.210 8.188 1.00 95.94 85 LYS A N 1
ATOM 661 C CA . LYS A 1 85 ? -10.648 3.808 9.475 1.00 95.94 85 LYS A CA 1
ATOM 662 C C . LYS A 1 85 ? -11.807 4.540 10.146 1.00 95.94 85 LYS A C 1
ATOM 664 O O . LYS A 1 85 ? -11.938 4.442 11.364 1.00 95.94 85 LYS A O 1
ATOM 669 N N . ILE A 1 86 ? -12.622 5.260 9.377 1.00 96.50 86 ILE A N 1
ATOM 670 C CA . ILE A 1 86 ? -13.804 5.969 9.880 1.00 96.50 86 ILE A CA 1
ATOM 671 C C . ILE A 1 86 ? -14.791 4.958 10.460 1.00 96.50 86 ILE A C 1
ATOM 673 O O . ILE A 1 86 ? -15.093 5.028 11.649 1.00 96.50 86 ILE A O 1
ATOM 677 N N . ARG A 1 87 ? -15.167 3.934 9.686 1.00 96.69 87 ARG A N 1
ATOM 678 C CA . ARG A 1 87 ? -16.072 2.865 10.137 1.00 96.69 87 ARG A CA 1
ATOM 679 C C . ARG A 1 87 ? -15.562 2.149 11.383 1.00 96.69 87 ARG A C 1
ATOM 681 O O . ARG A 1 87 ? -16.348 1.787 12.255 1.00 96.69 87 ARG A O 1
ATOM 688 N N . ARG A 1 88 ? -14.247 1.922 11.487 1.00 96.94 88 ARG A N 1
ATOM 689 C CA . ARG A 1 88 ? -13.652 1.321 12.690 1.00 96.94 88 ARG A CA 1
ATOM 690 C C . ARG A 1 88 ? -13.850 2.218 13.913 1.00 96.94 88 ARG A C 1
ATOM 692 O O . ARG A 1 88 ? -14.332 1.738 14.931 1.00 96.94 88 ARG A O 1
ATOM 699 N N . ARG A 1 89 ? -13.550 3.514 13.787 1.00 96.88 89 ARG A N 1
ATOM 700 C CA . ARG A 1 89 ? -13.738 4.497 14.867 1.00 96.88 89 ARG A CA 1
ATOM 701 C C . ARG A 1 89 ? -15.202 4.648 15.270 1.00 96.88 89 ARG A C 1
ATOM 703 O O . ARG A 1 89 ? -15.496 4.812 16.446 1.00 96.88 89 ARG A O 1
ATOM 710 N N . GLU A 1 90 ? -16.125 4.602 14.316 1.00 97.31 90 GLU A N 1
ATOM 711 C CA . GLU A 1 90 ? -17.562 4.649 14.606 1.00 97.31 90 GLU A CA 1
ATOM 712 C C . GLU A 1 90 ? -18.020 3.425 15.398 1.00 97.31 90 GLU A C 1
ATOM 714 O O . GLU A 1 90 ? -18.752 3.570 16.374 1.00 97.31 90 GLU A O 1
ATOM 719 N N . LYS A 1 91 ? -17.549 2.227 15.032 1.00 97.50 91 LYS A N 1
ATOM 720 C CA . LYS A 1 91 ? -17.838 0.998 15.785 1.00 97.50 91 LYS A CA 1
ATOM 721 C C . LYS A 1 91 ? -17.280 1.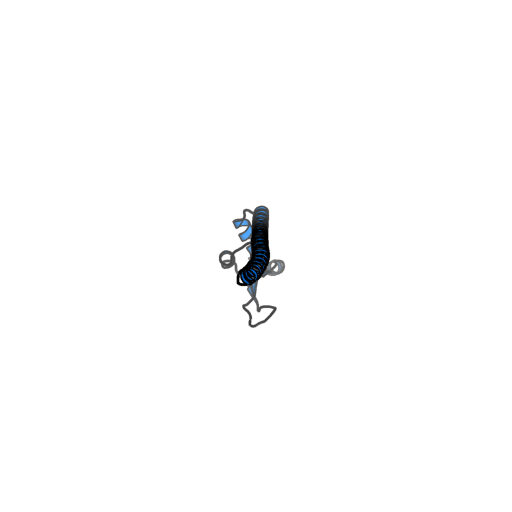049 17.205 1.00 97.50 91 LYS A C 1
ATOM 723 O O . LYS A 1 91 ? -18.001 0.697 18.131 1.00 97.50 91 LYS A O 1
ATOM 728 N N . GLU A 1 92 ? -16.041 1.512 17.371 1.00 97.31 92 GLU A N 1
ATOM 729 C CA . GLU A 1 92 ? -15.412 1.702 18.687 1.00 97.31 92 GLU A CA 1
ATOM 730 C C . GLU A 1 92 ? -16.249 2.662 19.554 1.00 97.31 92 GLU A C 1
ATOM 732 O O . GLU A 1 92 ? -16.618 2.316 20.673 1.00 97.31 92 GLU A O 1
ATOM 737 N N . LYS A 1 93 ? -16.670 3.811 19.002 1.00 97.50 93 LYS A N 1
ATOM 738 C CA . LYS A 1 93 ? -17.547 4.767 19.704 1.00 97.50 93 LYS A CA 1
ATOM 739 C C . LYS A 1 93 ? -18.903 4.172 20.083 1.00 97.50 93 LYS A C 1
ATOM 741 O O . LYS A 1 93 ? -19.393 4.411 21.181 1.00 97.50 93 LYS A O 1
ATOM 746 N N . GLN A 1 94 ? -19.528 3.405 19.190 1.00 97.12 94 GLN A N 1
ATOM 747 C CA . GLN A 1 94 ? -20.806 2.749 19.486 1.00 97.12 94 GLN A CA 1
ATOM 748 C C . GLN A 1 94 ? -20.665 1.695 20.590 1.00 97.12 94 GLN A C 1
ATOM 750 O O . GLN A 1 94 ? -21.572 1.540 21.406 1.00 97.12 94 GLN A O 1
ATOM 755 N N . GLN A 1 95 ? -19.552 0.959 20.620 1.00 97.19 95 GLN A N 1
ATOM 756 C CA . GLN A 1 95 ? -19.264 -0.001 21.685 1.00 97.19 95 GLN A CA 1
ATOM 757 C C . GLN A 1 95 ? -19.080 0.707 23.026 1.00 97.19 95 GLN A C 1
ATOM 759 O O . GLN A 1 95 ? -19.752 0.344 23.987 1.00 97.19 95 GLN A O 1
ATOM 764 N N . GLU A 1 96 ? -18.276 1.768 23.061 1.00 97.00 96 GLU A N 1
ATOM 765 C CA . GLU A 1 96 ? -18.061 2.584 24.259 1.00 97.00 96 GLU A CA 1
ATOM 766 C C . GLU A 1 96 ? -19.377 3.173 24.794 1.00 97.00 96 GLU A C 1
ATOM 768 O O . GLU A 1 96 ? -19.672 3.076 25.984 1.00 97.00 96 GLU A O 1
ATOM 773 N N . GLN A 1 97 ? -20.232 3.703 23.912 1.00 96.69 97 GLN A N 1
ATOM 774 C CA . GLN A 1 97 ? -21.559 4.196 24.290 1.00 96.69 97 GLN A CA 1
ATOM 775 C C . GLN A 1 97 ? -22.424 3.091 24.913 1.00 96.69 97 GLN A C 1
ATOM 777 O O . GLN A 1 97 ? -22.980 3.289 25.994 1.00 96.69 97 GLN A O 1
ATOM 782 N N . ARG A 1 98 ? -22.488 1.904 24.298 1.00 96.25 98 ARG A N 1
ATOM 783 C CA . ARG A 1 98 ? -23.248 0.759 24.837 1.00 96.25 98 ARG A CA 1
ATOM 784 C C . ARG A 1 98 ? -22.718 0.293 26.190 1.00 96.25 98 ARG A C 1
ATOM 786 O O . ARG A 1 98 ? -23.505 -0.034 27.077 1.00 96.25 98 ARG A O 1
ATOM 793 N N . GLU A 1 99 ? -21.400 0.250 26.356 1.00 96.69 99 GLU A N 1
ATOM 794 C CA . GLU A 1 99 ? -20.768 -0.099 27.627 1.00 96.69 99 GLU A CA 1
ATOM 795 C C . GLU A 1 99 ? -21.083 0.941 28.702 1.00 96.69 99 GLU A C 1
ATOM 797 O O . GLU A 1 99 ? -21.480 0.574 29.809 1.00 96.69 99 GLU A O 1
ATOM 802 N N . SER A 1 100 ? -21.010 2.228 28.359 1.00 95.81 100 SER A N 1
ATOM 803 C CA . SER A 1 100 ? -21.354 3.325 29.266 1.00 95.81 100 SER A CA 1
ATOM 804 C C . SER A 1 100 ? -22.815 3.254 29.730 1.00 95.81 100 SER A C 1
ATOM 806 O O . SER A 1 100 ? -23.098 3.368 30.925 1.00 95.81 100 SER A O 1
ATOM 808 N N . GLU A 1 101 ? -23.751 2.966 28.820 1.00 96.31 101 GLU A N 1
ATOM 809 C CA . GLU A 1 101 ? -25.168 2.796 29.144 1.00 96.31 101 GLU A CA 1
ATOM 810 C C . GLU A 1 101 ? -25.404 1.560 30.011 1.00 96.31 101 GLU A C 1
ATOM 812 O O . GLU A 1 101 ? -26.175 1.608 30.973 1.00 96.31 101 GLU A O 1
ATOM 817 N N . ARG A 1 102 ? -24.720 0.449 29.712 1.00 95.44 102 ARG A N 1
ATOM 818 C CA . ARG A 1 102 ? -24.783 -0.771 30.522 1.00 95.44 102 ARG A CA 1
ATOM 819 C C . ARG A 1 102 ? -24.305 -0.502 31.947 1.00 95.44 102 ARG A C 1
ATOM 821 O O . ARG A 1 102 ? -24.997 -0.882 32.891 1.00 95.44 102 ARG A O 1
ATOM 828 N N . LEU A 1 103 ? -23.164 0.169 32.105 1.00 94.75 103 LEU A N 1
ATOM 829 C CA . LEU A 1 103 ? -22.622 0.553 33.410 1.00 94.75 103 LEU A CA 1
ATOM 830 C C . LEU A 1 103 ? -23.576 1.488 34.159 1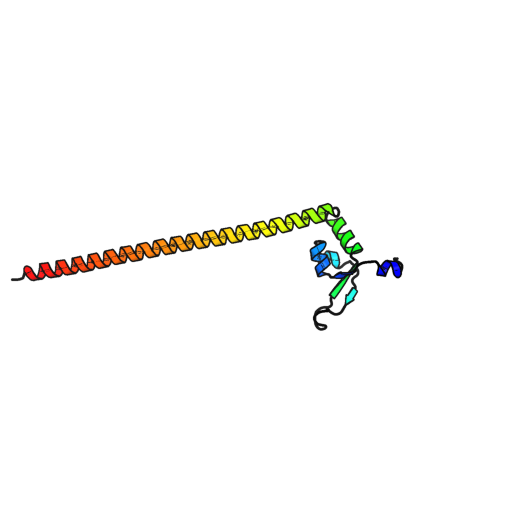.00 94.75 103 LEU A C 1
ATOM 832 O O . LEU A 1 103 ? -23.814 1.284 35.349 1.00 94.75 103 LEU A O 1
ATOM 836 N N . ARG A 1 104 ? -24.188 2.457 33.466 1.00 94.56 104 ARG A N 1
ATOM 837 C CA . ARG A 1 104 ? -25.207 3.343 34.045 1.00 94.56 104 ARG A CA 1
ATOM 838 C C . ARG A 1 104 ? -26.402 2.558 34.593 1.00 94.56 104 ARG A C 1
ATOM 840 O O . ARG A 1 104 ? -26.796 2.794 35.731 1.00 94.56 104 ARG A O 1
ATOM 847 N N . ARG A 1 105 ? -26.938 1.597 33.831 1.00 94.19 105 ARG A N 1
ATOM 848 C CA . ARG A 1 105 ? -28.065 0.749 34.271 1.00 94.19 105 ARG A CA 1
ATOM 849 C C . ARG A 1 105 ? -27.704 -0.153 35.450 1.00 94.19 105 ARG A C 1
ATOM 851 O O . ARG A 1 105 ? -28.549 -0.417 36.297 1.00 94.19 105 ARG A O 1
ATOM 858 N N . ILE A 1 106 ? -26.477 -0.675 35.487 1.00 93.12 106 ILE A N 1
ATOM 859 C CA . ILE A 1 106 ? -25.997 -1.472 36.626 1.00 93.12 106 ILE A CA 1
ATOM 860 C C . ILE A 1 106 ? -25.908 -0.589 37.872 1.00 93.12 106 ILE A C 1
ATOM 862 O O . ILE A 1 106 ? -26.396 -0.981 38.925 1.00 93.12 106 ILE A O 1
ATOM 866 N N . ARG A 1 107 ? -25.353 0.623 37.742 1.00 92.81 107 ARG A N 1
ATOM 867 C CA . ARG A 1 107 ? -25.260 1.579 38.850 1.00 92.81 107 ARG A CA 1
ATOM 868 C C . ARG A 1 107 ? -26.635 1.954 39.408 1.00 92.81 107 ARG A C 1
ATOM 870 O O . ARG A 1 107 ? -26.776 1.989 40.621 1.00 92.81 107 ARG A O 1
ATOM 877 N N . GLN A 1 108 ? -27.623 2.201 38.544 1.00 92.00 108 GLN A N 1
ATOM 878 C CA . GLN A 1 108 ? -29.001 2.487 38.968 1.00 92.00 108 GLN A CA 1
ATOM 879 C C . GLN A 1 108 ? -29.592 1.330 39.781 1.00 92.00 108 GLN A C 1
ATOM 881 O O . GLN A 1 108 ? -30.005 1.552 40.910 1.00 92.00 108 GLN A O 1
ATOM 886 N N . ARG A 1 109 ? -29.500 0.091 39.275 1.00 90.06 109 ARG A N 1
ATOM 887 C CA . ARG A 1 109 ? -29.999 -1.097 39.991 1.00 90.06 109 ARG A CA 1
ATOM 888 C C . ARG A 1 109 ? -29.328 -1.336 41.342 1.00 90.06 109 ARG A C 1
ATOM 890 O O . ARG A 1 109 ? -29.988 -1.765 42.276 1.00 90.06 109 ARG A O 1
ATOM 897 N N . ILE A 1 110 ? -28.019 -1.094 41.447 1.00 90.62 110 ILE A N 1
ATOM 898 C CA . ILE A 1 110 ? -27.304 -1.217 42.728 1.00 90.62 110 ILE A CA 1
ATOM 899 C C . ILE A 1 110 ? -27.779 -0.141 43.716 1.00 90.62 110 ILE A C 1
ATOM 901 O O . ILE A 1 110 ? -27.892 -0.428 44.902 1.00 90.62 110 ILE A O 1
ATOM 905 N N . GLY A 1 111 ? -28.061 1.076 43.236 1.00 86.12 111 GLY A N 1
ATOM 906 C CA . GLY A 1 111 ? -28.634 2.146 44.054 1.00 86.12 111 GLY A CA 1
ATOM 907 C C . GLY A 1 111 ? -30.027 1.794 44.575 1.00 86.12 111 GLY A C 1
ATOM 908 O O . GLY A 1 111 ? -30.230 1.796 45.782 1.00 86.12 111 GLY A O 1
ATOM 909 N N . GLU A 1 112 ? -30.936 1.405 43.677 1.00 79.62 112 GLU A N 1
ATOM 910 C CA . GLU A 1 112 ? -32.315 1.006 44.006 1.00 79.62 112 GLU A CA 1
ATOM 911 C C . GLU A 1 112 ? -32.344 -0.179 44.985 1.00 79.62 112 GLU A C 1
ATOM 913 O O . GLU A 1 112 ? -32.973 -0.099 46.033 1.00 79.62 112 GLU A O 1
ATOM 918 N N . GLY A 1 113 ? -31.579 -1.246 44.719 1.00 75.44 113 GLY A N 1
ATOM 919 C CA . GLY A 1 113 ? -31.502 -2.398 45.627 1.00 75.44 113 GLY A CA 1
ATOM 920 C C . GL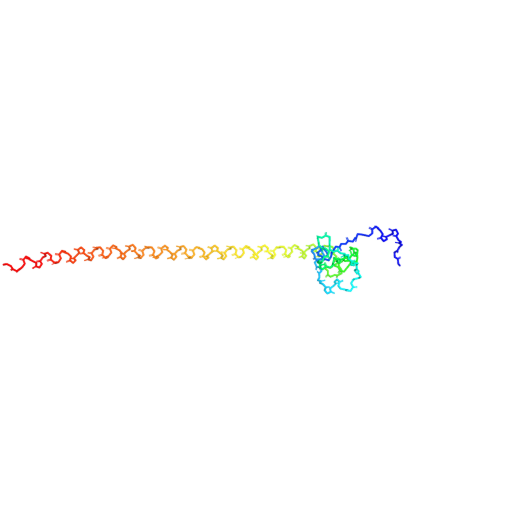Y A 1 113 ? -30.860 -2.074 46.983 1.00 75.44 113 GLY A C 1
ATOM 921 O O . GLY A 1 113 ? -31.155 -2.727 47.981 1.00 75.44 113 GLY A O 1
ATOM 922 N N . GLY A 1 114 ? -29.994 -1.057 47.041 1.00 74.06 114 GLY A N 1
ATOM 923 C CA . GLY A 1 114 ? -29.457 -0.535 48.297 1.00 74.06 114 GLY A CA 1
ATOM 924 C C . GLY A 1 114 ? -30.513 0.216 49.109 1.00 74.06 114 GLY A C 1
ATOM 925 O O . GLY A 1 114 ? -30.616 0.008 50.314 1.00 74.06 114 GLY A O 1
ATOM 926 N N . GLU A 1 115 ? -31.324 1.048 48.456 1.00 66.62 115 GLU A N 1
ATOM 927 C CA . GLU A 1 115 ? -32.441 1.763 49.086 1.00 66.62 115 GLU A CA 1
ATOM 928 C C . GLU A 1 115 ? -33.528 0.795 49.577 1.00 66.62 115 GLU A C 1
ATOM 930 O O . GLU A 1 115 ? -33.982 0.918 50.714 1.00 66.62 115 GL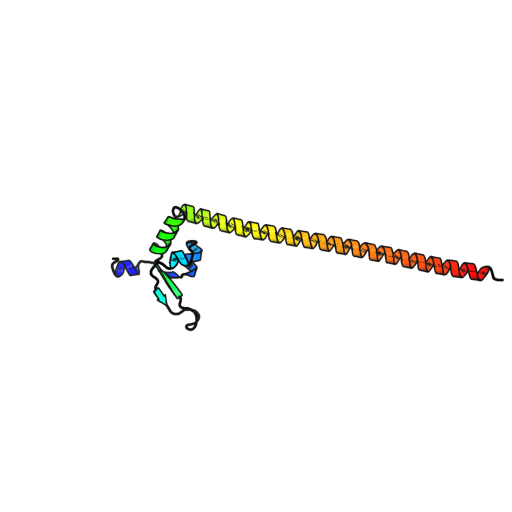U A O 1
ATOM 935 N N . GLU A 1 116 ? -33.882 -0.213 48.775 1.00 69.00 116 GLU A N 1
ATOM 936 C CA . GLU A 1 116 ? -34.830 -1.272 49.148 1.00 69.00 116 GLU A CA 1
ATOM 937 C C . GLU A 1 116 ? -34.336 -2.093 50.348 1.00 69.00 116 GLU A C 1
ATOM 939 O O . GLU A 1 116 ? -35.107 -2.360 51.270 1.00 69.00 116 GLU A O 1
ATOM 944 N N . ALA A 1 117 ? -33.047 -2.449 50.391 1.00 71.69 117 ALA A N 1
ATOM 945 C CA . ALA A 1 117 ? -32.463 -3.167 51.525 1.00 71.69 117 ALA A CA 1
ATOM 946 C C . ALA A 1 117 ? -32.464 -2.326 52.814 1.00 71.69 117 ALA A C 1
ATOM 948 O O . ALA A 1 117 ? -32.725 -2.854 53.894 1.00 71.69 117 ALA A O 1
ATOM 949 N N . VAL A 1 118 ? -32.210 -1.015 52.716 1.00 74.12 118 VAL A N 1
ATOM 950 C CA . VAL A 1 118 ? -32.286 -0.091 53.862 1.00 74.12 118 VAL A CA 1
ATOM 951 C C . VAL A 1 118 ? -33.728 0.056 54.354 1.00 74.12 118 VAL A C 1
ATOM 953 O O . VAL A 1 118 ? -33.962 0.034 55.561 1.00 74.12 118 VAL A O 1
ATOM 956 N N . GLN A 1 119 ? -34.700 0.157 53.442 1.00 74.12 119 GLN A N 1
ATOM 957 C CA . GLN A 1 119 ? -36.123 0.225 53.788 1.00 74.12 119 GLN A CA 1
ATOM 958 C C . GLN A 1 119 ? -36.623 -1.075 54.426 1.00 74.12 119 GLN A C 1
ATOM 960 O O . GLN A 1 119 ? -37.330 -1.018 55.428 1.00 74.12 119 GLN A O 1
ATOM 965 N N . GLN A 1 120 ? -36.225 -2.238 53.903 1.00 74.38 120 GLN A N 1
ATOM 966 C CA . GLN A 1 120 ? -36.563 -3.537 54.493 1.00 74.38 120 GLN A CA 1
ATOM 967 C C . GLN A 1 120 ? -35.933 -3.710 55.874 1.00 74.38 120 GLN A C 1
ATOM 969 O O . GLN A 1 120 ? -36.628 -4.119 56.796 1.00 74.38 120 GLN A O 1
ATOM 974 N N . ALA A 1 121 ? -34.662 -3.335 56.052 1.00 73.56 121 ALA A N 1
ATOM 975 C CA . ALA A 1 121 ? -34.012 -3.367 57.360 1.00 73.56 121 ALA A CA 1
ATOM 976 C C . ALA A 1 121 ? -34.735 -2.462 58.374 1.00 73.56 121 ALA A C 1
ATOM 978 O O . ALA A 1 121 ? -35.007 -2.890 59.495 1.00 73.56 121 ALA A O 1
ATOM 979 N N . ALA A 1 122 ? -35.111 -1.244 57.972 1.00 75.00 122 ALA A N 1
ATOM 980 C CA . ALA A 1 122 ? -35.877 -0.327 58.814 1.00 75.00 122 ALA A CA 1
ATOM 981 C C . ALA A 1 122 ? -37.280 -0.866 59.155 1.00 75.00 122 ALA A C 1
ATOM 983 O O . ALA A 1 122 ? -37.699 -0.764 60.304 1.00 75.00 122 ALA A O 1
ATOM 984 N N . ALA A 1 123 ? -37.979 -1.479 58.194 1.00 74.62 123 ALA A N 1
ATOM 985 C CA . ALA A 1 123 ? -39.289 -2.090 58.414 1.00 74.62 123 ALA A CA 1
ATOM 986 C C . ALA A 1 123 ? -39.206 -3.302 59.355 1.00 74.62 123 ALA A C 1
ATOM 988 O O . ALA A 1 123 ? -39.972 -3.380 60.307 1.00 74.62 123 ALA A O 1
ATOM 989 N N . THR A 1 124 ? -38.224 -4.192 59.161 1.00 76.12 124 THR A N 1
ATOM 990 C CA . THR A 1 124 ? -38.003 -5.336 60.064 1.00 76.12 124 THR A CA 1
ATOM 991 C C . THR A 1 124 ? -37.627 -4.896 61.478 1.00 76.12 124 THR A C 1
ATOM 993 O O . THR A 1 124 ? -38.062 -5.516 62.442 1.00 76.12 124 THR A O 1
ATOM 996 N N . ALA A 1 125 ? -36.856 -3.813 61.626 1.00 75.00 125 ALA A N 1
ATOM 997 C CA . ALA A 1 125 ? -36.522 -3.254 62.934 1.00 75.00 125 ALA A CA 1
ATOM 998 C C . ALA A 1 125 ? -37.747 -2.638 63.635 1.00 75.00 125 ALA A C 1
ATOM 1000 O O . ALA A 1 125 ? -37.859 -2.751 64.851 1.00 75.00 125 ALA A O 1
ATOM 1001 N N . ALA A 1 126 ? -38.663 -2.023 62.879 1.00 72.38 126 ALA A N 1
ATOM 1002 C CA . ALA A 1 126 ? -39.921 -1.501 63.409 1.00 72.38 126 ALA A CA 1
ATOM 1003 C C . ALA A 1 126 ? -40.886 -2.631 63.820 1.00 72.38 126 ALA A C 1
ATOM 1005 O O . ALA A 1 126 ? -41.410 -2.600 64.930 1.00 72.38 126 ALA A O 1
ATOM 1006 N N . GLU A 1 127 ? -41.043 -3.675 62.998 1.00 69.81 127 GLU A N 1
ATOM 1007 C CA . GLU A 1 127 ? -41.866 -4.845 63.352 1.00 69.81 127 GLU A CA 1
ATOM 1008 C C . GLU A 1 127 ? -41.335 -5.578 64.594 1.00 69.81 127 GLU A C 1
ATOM 1010 O O . GLU A 1 127 ? -42.118 -6.003 65.438 1.00 69.81 127 GLU A O 1
ATOM 1015 N N . LEU A 1 128 ? -40.012 -5.682 64.759 1.00 63.91 128 LEU A N 1
ATOM 1016 C CA . LEU A 1 128 ? -39.408 -6.251 65.970 1.00 63.91 128 LEU A CA 1
ATOM 1017 C C . LEU A 1 128 ? -39.726 -5.429 67.228 1.00 63.91 128 LEU A C 1
ATOM 1019 O O . LEU A 1 128 ? -39.902 -6.013 68.291 1.00 63.91 128 LEU A O 1
ATOM 1023 N N . SER A 1 129 ? -39.844 -4.102 67.113 1.00 59.25 129 SER A N 1
ATOM 1024 C CA . SER A 1 129 ? -40.209 -3.245 68.247 1.00 59.25 129 SER A CA 1
ATOM 1025 C C . SER A 1 129 ? -41.699 -3.270 68.602 1.00 59.25 129 SER A C 1
ATOM 1027 O O . SER A 1 129 ? -42.033 -3.041 69.760 1.00 59.25 129 SER A O 1
ATOM 1029 N N . ASP A 1 130 ? -42.589 -3.573 67.651 1.00 57.44 130 ASP A N 1
ATOM 1030 C CA . ASP A 1 130 ? -44.031 -3.704 67.913 1.00 57.44 130 ASP A CA 1
ATOM 1031 C C . ASP A 1 130 ? -44.379 -5.055 68.573 1.00 57.44 130 ASP A C 1
ATOM 1033 O O . ASP A 1 130 ? -45.277 -5.121 69.412 1.00 57.44 130 ASP A O 1
ATOM 1037 N N . VAL A 1 131 ? -43.627 -6.123 68.276 1.00 55.59 131 VAL A N 1
ATOM 1038 C CA . VAL A 1 131 ? -43.821 -7.454 68.891 1.00 55.59 131 VAL A CA 1
ATOM 1039 C C . VAL A 1 131 ? -43.396 -7.485 70.368 1.00 55.59 131 VAL A C 1
ATOM 1041 O O . VAL A 1 131 ? -44.012 -8.188 71.164 1.00 55.59 131 VAL A O 1
ATOM 1044 N N . GLU A 1 132 ? -42.405 -6.687 70.780 1.00 51.62 132 GLU A N 1
ATOM 1045 C CA . GLU A 1 132 ? -41.971 -6.605 72.189 1.00 51.62 132 GLU A CA 1
ATOM 1046 C C . GLU A 1 132 ? -42.975 -5.869 73.107 1.00 51.62 132 GLU A C 1
ATOM 1048 O O . GLU A 1 132 ? -42.839 -5.924 74.330 1.00 51.62 132 GLU A O 1
ATOM 1053 N N . VAL A 1 133 ? -43.997 -5.201 72.553 1.00 51.69 133 VAL A N 1
ATOM 1054 C CA . VAL A 1 133 ? -45.015 -4.458 73.324 1.00 51.69 133 VAL A CA 1
ATOM 1055 C C . VAL A 1 133 ? -46.288 -5.288 73.583 1.00 51.69 133 VAL A C 1
ATOM 1057 O O . VAL A 1 133 ? -47.025 -4.973 74.515 1.00 51.69 133 VAL A O 1
ATOM 1060 N N . GLU A 1 134 ? -46.540 -6.372 72.838 1.00 47.62 134 GLU A N 1
ATOM 1061 C CA . GLU A 1 134 ? -47.715 -7.252 73.030 1.00 47.62 134 GLU A CA 1
ATOM 1062 C C . GLU A 1 134 ? -47.512 -8.397 74.050 1.00 47.62 134 GLU A C 1
ATOM 1064 O O . GLU A 1 134 ? -48.473 -9.095 74.373 1.00 47.62 134 GLU A O 1
ATOM 1069 N N . GLU A 1 135 ? -46.305 -8.594 74.598 1.00 44.97 135 GLU A N 1
ATOM 1070 C CA . GLU A 1 135 ? -45.994 -9.686 75.546 1.00 44.97 135 GLU A CA 1
ATOM 1071 C C . GLU A 1 135 ? -46.022 -9.291 77.049 1.00 44.97 135 GLU A C 1
ATOM 1073 O O . GLU A 1 135 ? -45.438 -9.993 77.879 1.00 44.97 135 GLU A O 1
ATOM 1078 N N . ILE A 1 136 ? -46.714 -8.204 77.438 1.00 41.88 136 ILE A N 1
ATOM 1079 C CA . ILE A 1 136 ? -46.895 -7.778 78.854 1.00 41.88 136 ILE A CA 1
ATOM 1080 C C . ILE A 1 136 ? -48.370 -7.706 79.258 1.00 41.88 136 ILE A C 1
ATOM 1082 O O . ILE A 1 136 ? -49.150 -7.018 78.563 1.00 41.88 136 ILE A O 1
#

Nearest PDB structures (foldseek):
  5g32-assembly1_B  TM=8.994E-01  e=2.485E-06  Saccharomyces cerevisiae
  6lae-assembly1_B  TM=9.035E-01  e=1.389E-06  Homo sapiens
  8eby-assembly1_K  TM=8.945E-01  e=2.651E-06  Homo sapiens
  6ro4-assembly1_G  TM=8.882E-01  e=3.434E-06  Homo sapiens
  6eu2-assembly1_O  TM=2.690E-01  e=5.178E+00  Saccharomyces cerevisiae S288C

Secondary structure (DSSP, 8-state):
---HHHHHHSPEEEHHHHHHHH---HHHHTTS--EEE--SS-TTSPPEEEEEHHHHHHHHHHHHTSHHHHHHHHHHHHHHHHHHHHHHHHHHHHHHHHHHHHHHHHHHHHHHHHHHHHHHHHHHHHHHHHHTTS--

Solvent-accessible surface area (backbone atoms only — not comparable to full-atom values): 7697 Å² total; per-residue (Å²): 135,79,52,78,68,59,57,69,72,54,56,73,37,42,57,67,54,45,31,69,78,50,71,49,53,69,78,73,49,63,84,49,77,64,49,80,40,70,22,90,89,44,69,91,46,77,61,37,42,33,32,50,44,71,62,52,50,52,55,34,24,69,74,37,72,31,70,67,38,44,51,52,54,51,48,54,53,50,52,54,54,49,50,55,51,49,56,49,53,51,50,52,50,53,49,51,50,52,51,52,52,50,52,51,55,50,51,49,52,56,50,52,54,50,52,51,50,52,51,49,52,52,48,54,55,49,54,57,58,57,59,70,64,75,80,118